Protein AF-A0A2Z2KTR7-F1 (afdb_monomer)

pLDDT: mean 70.65, std 11.34, range [47.28, 87.31]

Organism: NCBI:txid414771

Sequence (79 aa):
MQICRRVQIFTDDNRQETSEHEERKRRIIVSLYTPGADWMPEQGPGLKYTALFEPCLEQAVGLLKDIGMNLELLEDLTI

Secondary structure (DSSP, 8-state):
--EEEEEEEEEEEEEE-SSTT--PEEEEEEEEEEE-TT----SS----HHHHHHHHHHHHHHHHHHTT--HHHHHTT--

Radius of gyration: 17.16 Å; Cα contacts (8 Å, |Δi|>4): 72; chains: 1; bounding box: 41×25×38 Å

Foldseek 3Di:
DDKDKDKDKDFAQPDADPDPPDRGTDIDIDIDIDDDPVPDPPDDPPPPPCVVCVVVLVVVLVVCVVVPHDVVVSVVSPD

Structure (mmCIF, N/CA/C/O backbone):
data_AF-A0A2Z2KTR7-F1
#
_entry.id   AF-A0A2Z2KTR7-F1
#
loop_
_atom_site.group_PDB
_atom_site.id
_atom_site.type_symbol
_atom_site.label_atom_id
_atom_site.label_alt_id
_atom_site.label_comp_id
_atom_site.label_asym_id
_atom_site.label_entity_id
_atom_site.label_seq_id
_atom_site.pdbx_PDB_ins_code
_atom_site.Cartn_x
_atom_site.Cartn_y
_atom_site.Cartn_z
_atom_site.occupancy
_atom_site.B_iso_or_equiv
_atom_site.auth_seq_id
_atom_site.auth_comp_id
_atom_site.auth_asym_id
_atom_site.auth_atom_id
_atom_site.pdbx_PDB_model_num
ATOM 1 N N . MET A 1 1 ? 9.105 4.364 -20.760 1.00 59.22 1 MET A N 1
ATOM 2 C CA . MET A 1 1 ? 8.792 3.521 -19.589 1.00 59.22 1 MET A CA 1
ATOM 3 C C . MET A 1 1 ? 7.361 3.818 -19.180 1.00 59.22 1 MET A C 1
ATOM 5 O O . MET A 1 1 ? 7.108 4.879 -18.625 1.00 59.22 1 MET A O 1
ATOM 9 N N . GLN A 1 2 ? 6.413 2.968 -19.567 1.00 60.00 2 GLN A N 1
ATOM 10 C CA . GLN A 1 2 ? 5.009 3.174 -19.215 1.00 60.00 2 GLN A CA 1
ATOM 11 C C . GLN A 1 2 ? 4.778 2.627 -17.805 1.00 60.00 2 GLN A C 1
ATOM 13 O O . GLN A 1 2 ? 5.171 1.50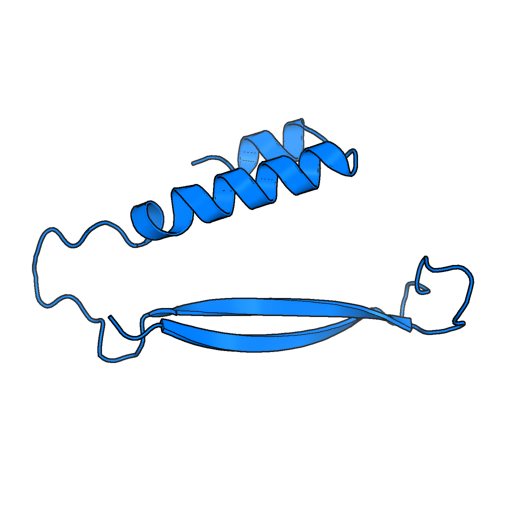1 -17.515 1.00 60.00 2 GLN A O 1
ATOM 18 N N . ILE A 1 3 ? 4.190 3.437 -16.925 1.00 69.44 3 ILE A N 1
ATOM 19 C CA . ILE A 1 3 ? 3.792 3.028 -15.574 1.00 69.44 3 ILE A CA 1
ATOM 20 C C . ILE A 1 3 ? 2.275 2.858 -15.590 1.00 69.44 3 ILE A C 1
ATOM 22 O O . ILE A 1 3 ? 1.540 3.794 -15.907 1.00 69.44 3 ILE A O 1
ATOM 26 N N . CYS A 1 4 ? 1.800 1.664 -15.254 1.00 72.38 4 CYS A N 1
ATOM 27 C CA . CYS A 1 4 ? 0.389 1.389 -15.047 1.00 72.38 4 CYS A CA 1
ATOM 28 C C . CYS A 1 4 ? 0.010 1.717 -13.603 1.00 72.38 4 CYS A C 1
ATOM 30 O O . CYS A 1 4 ? 0.651 1.250 -12.659 1.00 72.38 4 CYS A O 1
ATOM 32 N N . ARG A 1 5 ? -1.063 2.494 -13.431 1.00 81.75 5 ARG A N 1
ATOM 33 C CA . ARG A 1 5 ? -1.643 2.812 -12.125 1.00 81.75 5 ARG A CA 1
ATOM 34 C C . ARG A 1 5 ? -2.978 2.101 -11.965 1.00 81.75 5 ARG A C 1
ATOM 36 O O . ARG A 1 5 ? -3.881 2.290 -12.777 1.00 81.75 5 ARG A O 1
ATOM 43 N N . ARG A 1 6 ? -3.131 1.357 -10.873 1.00 78.44 6 ARG A N 1
ATOM 44 C CA . ARG A 1 6 ? -4.412 0.798 -10.435 1.00 78.44 6 ARG A CA 1
ATOM 45 C C . ARG A 1 6 ? -4.798 1.414 -9.099 1.00 78.44 6 ARG A C 1
ATOM 47 O O . ARG A 1 6 ? -4.018 1.381 -8.155 1.00 78.44 6 ARG A O 1
ATOM 54 N N . VAL A 1 7 ? -6.008 1.954 -9.017 1.00 79.12 7 VAL A N 1
ATOM 55 C CA . VAL A 1 7 ? -6.573 2.455 -7.759 1.00 79.12 7 VAL A CA 1
ATOM 56 C C . VAL A 1 7 ? -7.542 1.425 -7.217 1.00 79.12 7 VAL A C 1
ATOM 58 O O . VAL A 1 7 ? -8.410 0.947 -7.946 1.00 79.12 7 VAL A O 1
ATOM 61 N N . GLN A 1 8 ? -7.390 1.089 -5.945 1.00 84.62 8 GLN A N 1
ATOM 62 C CA . GLN A 1 8 ? -8.324 0.257 -5.206 1.00 84.62 8 GLN A CA 1
ATOM 63 C C . GLN A 1 8 ? -8.816 1.029 -3.991 1.00 84.62 8 GLN A C 1
ATOM 65 O O . GLN A 1 8 ? -8.047 1.711 -3.317 1.00 84.62 8 GLN A O 1
ATOM 70 N N . ILE A 1 9 ? -10.115 0.935 -3.736 1.00 84.75 9 ILE A N 1
ATOM 71 C CA . ILE A 1 9 ? -10.753 1.532 -2.570 1.00 84.75 9 ILE A CA 1
ATOM 72 C C . ILE A 1 9 ? -11.278 0.375 -1.739 1.00 84.75 9 ILE A C 1
ATOM 74 O O . ILE A 1 9 ? -12.105 -0.405 -2.209 1.00 84.75 9 ILE A O 1
ATOM 78 N N . PHE A 1 10 ? -10.776 0.266 -0.520 1.00 84.50 10 PHE A N 1
ATOM 79 C CA . PHE A 1 10 ? -11.248 -0.679 0.475 1.00 84.50 10 PHE A CA 1
ATOM 80 C C . PHE A 1 10 ? -12.114 0.071 1.476 1.00 84.50 10 PHE A C 1
ATOM 82 O O . PHE A 1 10 ? -11.795 1.196 1.859 1.00 84.50 10 PHE A O 1
ATOM 89 N N . THR A 1 11 ? -13.205 -0.554 1.898 1.00 87.31 11 THR A N 1
ATOM 90 C CA . THR A 1 11 ? -14.013 -0.065 3.014 1.00 87.31 11 THR A CA 1
ATOM 91 C C . THR A 1 11 ? -13.804 -1.025 4.169 1.00 87.31 11 THR A C 1
ATOM 93 O O . THR A 1 11 ? -13.928 -2.234 4.001 1.00 87.31 11 THR A O 1
ATOM 96 N N . ASP A 1 12 ? -13.412 -0.490 5.314 1.00 84.81 12 ASP A N 1
ATOM 97 C CA . ASP A 1 12 ? -13.282 -1.237 6.551 1.00 84.81 12 ASP A CA 1
ATOM 98 C C . ASP A 1 12 ? -14.568 -1.067 7.355 1.00 84.81 12 ASP A C 1
ATOM 100 O O . ASP A 1 12 ? -14.785 -0.059 8.031 1.00 84.81 12 ASP A O 1
ATOM 104 N N . ASP A 1 13 ? -15.436 -2.070 7.261 1.00 83.62 13 ASP A N 1
ATOM 105 C CA . ASP A 1 13 ? -16.743 -2.054 7.913 1.00 83.62 13 ASP A CA 1
ATOM 106 C C . ASP A 1 13 ? -16.657 -2.154 9.443 1.00 83.62 13 ASP A C 1
ATOM 108 O O . ASP A 1 13 ? -17.626 -1.832 10.140 1.00 83.62 13 ASP A O 1
ATOM 112 N N . ASN A 1 14 ? -15.504 -2.552 9.986 1.00 85.06 14 ASN A N 1
ATOM 113 C CA . ASN A 1 14 ? -15.307 -2.765 11.417 1.00 85.06 14 ASN A CA 1
ATOM 114 C C . ASN A 1 14 ? -14.825 -1.505 12.143 1.00 85.06 14 ASN A C 1
ATOM 116 O O . ASN A 1 14 ? -14.860 -1.459 13.373 1.00 85.06 14 ASN A O 1
ATOM 120 N N . ARG A 1 15 ? -14.368 -0.481 11.410 1.00 77.06 15 ARG A N 1
ATOM 121 C CA . ARG A 1 15 ? -13.816 0.750 11.988 1.00 77.06 15 ARG A CA 1
ATOM 122 C C . ARG A 1 15 ? -14.508 1.991 11.427 1.00 77.06 15 ARG A C 1
ATOM 124 O O . ARG A 1 15 ? -14.778 2.094 10.234 1.00 77.06 15 ARG A O 1
ATOM 131 N N . GLN A 1 16 ? -14.794 2.942 12.311 1.00 78.06 16 GLN A N 1
ATOM 132 C CA . GLN A 1 16 ? -15.274 4.275 11.942 1.00 78.06 16 GLN A CA 1
ATOM 133 C C . GLN A 1 16 ? -14.100 5.124 11.432 1.00 78.06 16 GLN A C 1
ATOM 135 O O . GLN A 1 16 ? -12.943 4.887 11.800 1.00 78.06 16 GLN A O 1
ATOM 140 N N . GLU A 1 17 ? -14.387 6.091 10.564 1.00 74.81 17 GLU A N 1
ATOM 141 C CA . GLU A 1 17 ? -13.431 7.133 10.196 1.00 74.81 17 GLU A CA 1
ATOM 142 C C . GLU A 1 17 ? -13.015 7.917 11.454 1.00 74.81 17 GLU A C 1
ATOM 144 O O . GLU A 1 17 ? -13.829 8.232 12.318 1.00 74.81 17 GLU A O 1
ATOM 149 N N . THR A 1 18 ? -11.717 8.187 11.596 1.00 69.44 18 THR A N 1
ATOM 150 C CA . THR A 1 18 ? -11.156 8.896 12.762 1.00 69.44 18 THR A CA 1
ATOM 151 C C . THR A 1 18 ? -11.339 10.411 12.688 1.00 69.44 18 THR A C 1
ATOM 153 O O . THR A 1 18 ? -11.023 11.106 13.647 1.00 69.44 18 THR A O 1
ATOM 156 N N . SER A 1 19 ? -11.811 10.943 11.558 1.00 67.94 19 SER A N 1
ATOM 157 C CA . SER A 1 19 ? -12.133 12.361 11.416 1.00 67.94 19 SER A CA 1
ATOM 158 C C . SER A 1 19 ? -13.442 12.688 12.130 1.00 67.94 19 SER A C 1
ATOM 160 O O . SER A 1 19 ? -14.465 12.069 11.850 1.00 67.94 19 SER A O 1
ATOM 162 N N . GLU A 1 20 ? -13.419 13.715 12.978 1.00 58.28 20 GLU A N 1
ATOM 163 C CA . GLU A 1 20 ? -14.501 14.138 13.886 1.00 58.28 20 GLU A CA 1
ATOM 164 C C . GLU A 1 20 ? -15.826 14.561 13.212 1.00 58.28 20 GLU A C 1
ATOM 166 O O . GLU A 1 20 ? -16.734 15.047 13.886 1.00 58.28 20 GLU A O 1
ATOM 171 N N . HIS A 1 21 ? -15.968 14.429 11.890 1.00 55.03 21 HIS A N 1
ATOM 172 C CA . HIS A 1 21 ? -17.070 15.035 11.136 1.00 55.03 21 HIS A CA 1
ATOM 173 C C . HIS A 1 21 ? -17.933 14.074 10.316 1.00 55.03 21 HIS A C 1
ATOM 175 O O . HIS A 1 21 ? -18.926 14.525 9.750 1.00 55.03 21 HIS A O 1
ATOM 181 N N . GLU A 1 22 ? -17.638 12.771 10.265 1.00 57.47 22 GLU A N 1
ATOM 182 C CA . GLU A 1 22 ? -18.468 11.832 9.500 1.00 57.47 22 GLU A CA 1
ATOM 183 C C . GLU A 1 22 ? -18.623 10.480 10.218 1.00 57.47 22 GLU A C 1
ATOM 185 O O . GLU A 1 22 ? -17.641 9.797 10.490 1.00 57.47 22 GLU A O 1
ATOM 190 N N . GLU A 1 23 ? -19.869 10.044 10.460 1.00 61.72 23 GLU A N 1
ATOM 191 C CA . GLU A 1 23 ? -20.217 8.667 10.873 1.00 61.72 23 GLU A CA 1
ATOM 192 C C . GLU A 1 23 ? -20.042 7.673 9.705 1.00 61.72 23 GLU A C 1
ATOM 194 O O . GLU A 1 23 ? -20.941 6.901 9.355 1.00 61.72 23 GLU A O 1
ATOM 199 N N . ARG A 1 24 ? -18.907 7.737 9.006 1.00 71.25 24 ARG A N 1
ATOM 200 C CA . ARG A 1 24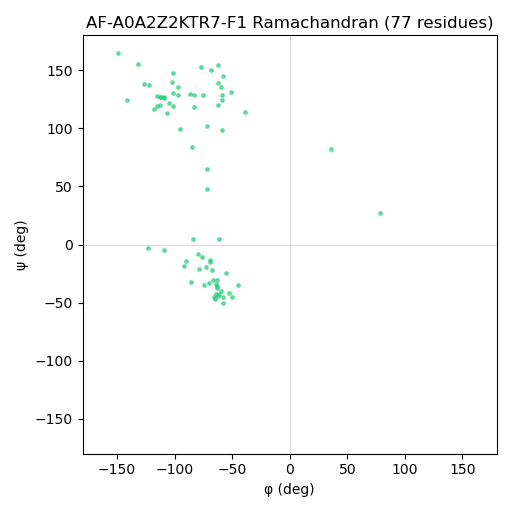 ? -18.629 6.896 7.842 1.00 71.25 24 ARG A CA 1
ATOM 201 C C . ARG A 1 24 ? -17.712 5.740 8.206 1.00 71.25 24 ARG A C 1
ATOM 203 O O . ARG A 1 24 ? -16.833 5.830 9.061 1.00 71.25 24 ARG A O 1
ATOM 210 N N . LYS A 1 25 ? -17.923 4.615 7.518 1.00 78.25 25 LYS A N 1
ATOM 211 C CA . LYS A 1 25 ? -16.995 3.481 7.555 1.00 78.25 25 LYS A CA 1
ATOM 212 C C . LYS A 1 25 ? -15.650 3.917 6.998 1.00 78.25 25 LYS A C 1
ATOM 214 O O . LYS A 1 25 ? -15.598 4.628 5.993 1.00 78.25 25 LYS A O 1
ATOM 219 N N . ARG A 1 26 ? -14.569 3.473 7.636 1.00 81.88 26 ARG A N 1
ATOM 220 C CA . ARG A 1 26 ? -13.218 3.877 7.261 1.00 81.88 26 ARG A CA 1
ATOM 221 C C . ARG A 1 26 ? -12.903 3.432 5.838 1.00 81.88 26 ARG A C 1
ATOM 223 O O . ARG A 1 26 ? -12.874 2.239 5.552 1.00 81.88 26 ARG A O 1
ATOM 230 N N . ARG A 1 27 ? -12.600 4.380 4.950 1.00 82.62 27 ARG A N 1
ATOM 231 C CA . ARG A 1 27 ? -12.138 4.070 3.590 1.00 82.62 27 ARG A CA 1
ATOM 232 C C . ARG A 1 27 ? -10.621 4.124 3.510 1.00 82.62 27 ARG A C 1
ATOM 234 O O . ARG A 1 27 ? -9.986 5.048 4.009 1.00 82.62 27 ARG A O 1
ATOM 241 N N . ILE A 1 28 ? -10.037 3.132 2.857 1.00 81.81 28 ILE A N 1
ATOM 242 C CA . ILE A 1 28 ? -8.603 3.031 2.603 1.00 81.81 28 ILE A CA 1
ATOM 243 C C . ILE A 1 28 ? -8.415 3.048 1.091 1.00 81.81 28 ILE A C 1
ATOM 245 O O . ILE A 1 28 ? -8.893 2.162 0.384 1.00 81.81 28 ILE A O 1
ATOM 249 N N . ILE A 1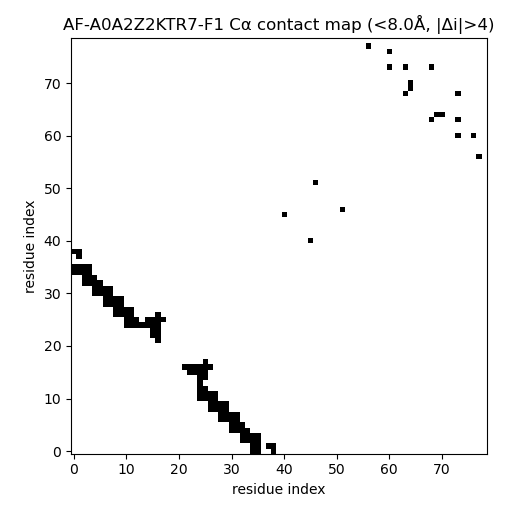 29 ? -7.729 4.069 0.586 1.00 82.94 29 ILE A N 1
ATOM 250 C CA . ILE A 1 29 ? -7.453 4.218 -0.843 1.00 82.94 29 ILE A CA 1
ATOM 251 C C . ILE A 1 29 ? -6.012 3.785 -1.089 1.00 82.94 29 ILE A C 1
ATOM 253 O O . ILE A 1 29 ? -5.080 4.384 -0.560 1.00 82.94 29 ILE A O 1
ATOM 257 N N . VAL A 1 30 ? -5.828 2.760 -1.917 1.00 82.88 30 VAL A N 1
ATOM 258 C CA . VAL A 1 30 ? -4.515 2.231 -2.296 1.00 82.88 30 VAL A CA 1
ATOM 259 C C . VAL A 1 30 ? -4.276 2.522 -3.774 1.00 82.88 30 VAL A C 1
ATOM 261 O O . VAL A 1 30 ? -5.099 2.192 -4.629 1.00 82.88 30 VAL A O 1
ATOM 264 N N . SER A 1 31 ? -3.143 3.150 -4.087 1.00 77.25 31 SER A N 1
ATOM 265 C CA . SER A 1 31 ? -2.669 3.324 -5.465 1.00 77.25 31 SER A CA 1
ATOM 266 C C . SER A 1 31 ? -1.487 2.391 -5.707 1.00 77.25 31 SER A C 1
ATOM 268 O O . SER A 1 31 ? -0.429 2.575 -5.115 1.00 77.25 31 SER A O 1
ATOM 270 N N . LEU A 1 32 ? -1.670 1.401 -6.577 1.00 77.56 32 LEU A N 1
ATOM 271 C CA . LEU A 1 32 ? -0.639 0.450 -6.985 1.00 77.56 32 LEU A CA 1
ATOM 272 C C . LEU A 1 32 ? -0.019 0.911 -8.305 1.00 77.56 32 LEU A C 1
ATOM 274 O O . LEU A 1 32 ? -0.743 1.170 -9.271 1.00 77.56 32 LEU A O 1
ATOM 278 N N . TYR A 1 33 ? 1.309 0.980 -8.345 1.00 76.38 33 TYR A N 1
ATOM 279 C CA . TYR A 1 33 ? 2.081 1.337 -9.532 1.00 76.38 33 TYR A CA 1
ATOM 280 C C . TYR A 1 33 ? 2.874 0.118 -10.000 1.00 76.38 33 TYR A C 1
ATOM 282 O O . TYR A 1 33 ? 3.583 -0.515 -9.220 1.00 76.38 33 TYR A O 1
ATOM 290 N N . THR A 1 34 ? 2.714 -0.228 -11.273 1.00 71.94 34 THR A N 1
ATOM 291 C CA . THR A 1 34 ? 3.330 -1.400 -11.913 1.00 71.94 34 THR A CA 1
ATOM 292 C C . THR A 1 34 ? 3.973 -0.985 -13.231 1.00 71.94 34 THR A C 1
ATOM 294 O O . THR A 1 34 ? 3.534 0.012 -13.818 1.00 71.94 34 THR A O 1
ATOM 297 N N . PRO A 1 35 ? 4.983 -1.709 -13.740 1.00 71.25 35 PRO A N 1
ATOM 298 C CA . PRO A 1 35 ? 5.376 -1.538 -15.127 1.00 71.25 35 PRO A CA 1
ATOM 299 C C . PRO A 1 35 ? 4.195 -1.808 -16.059 1.00 71.25 35 PRO A C 1
ATOM 301 O O . PRO A 1 35 ? 3.390 -2.699 -15.792 1.00 71.25 35 PRO A O 1
ATOM 304 N N . GLY A 1 36 ? 4.105 -1.079 -17.169 1.00 65.00 36 GLY A N 1
ATOM 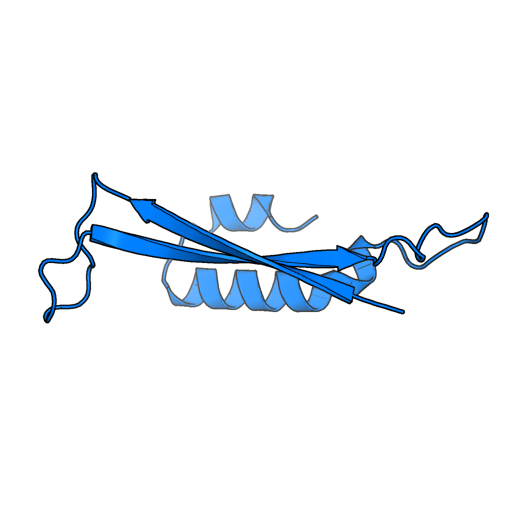305 C CA . GLY A 1 36 ? 3.237 -1.471 -18.280 1.00 65.00 36 GLY A CA 1
ATOM 306 C C . GLY A 1 36 ? 3.670 -2.809 -18.878 1.00 65.00 36 GLY A C 1
ATOM 307 O O . GLY A 1 36 ? 4.837 -3.168 -18.777 1.00 65.00 36 GLY A O 1
ATOM 308 N N . ALA A 1 37 ? 2.744 -3.539 -19.506 1.00 58.00 37 ALA A N 1
ATOM 309 C CA . ALA A 1 37 ? 3.005 -4.861 -20.093 1.00 58.00 37 ALA A CA 1
ATOM 310 C C . ALA A 1 37 ? 4.166 -4.870 -21.113 1.00 58.00 37 ALA A C 1
ATOM 312 O O . ALA A 1 37 ? 4.829 -5.887 -21.282 1.00 58.00 37 ALA A O 1
ATOM 313 N N . ASP A 1 38 ? 4.457 -3.718 -21.721 1.00 57.22 38 ASP A N 1
ATOM 314 C CA . ASP A 1 38 ? 5.560 -3.516 -22.669 1.00 57.22 38 ASP A CA 1
ATOM 315 C C . ASP A 1 38 ? 6.933 -3.414 -21.975 1.00 57.22 38 ASP A C 1
ATOM 317 O O . ASP A 1 38 ? 7.981 -3.437 -22.618 1.00 57.22 38 ASP A O 1
ATOM 321 N N . TRP A 1 39 ? 6.951 -3.303 -20.644 1.00 53.00 39 TRP A N 1
ATOM 322 C CA . TRP A 1 39 ? 8.114 -3.608 -19.825 1.00 53.00 39 TRP A CA 1
ATOM 323 C C . TRP A 1 39 ? 8.082 -5.113 -19.560 1.00 53.00 39 TRP A C 1
ATOM 325 O O . TRP A 1 39 ? 7.673 -5.592 -18.504 1.00 53.00 39 TRP A O 1
ATOM 335 N N . MET A 1 40 ? 8.611 -5.872 -20.504 1.00 50.38 40 MET A N 1
ATOM 336 C CA . MET A 1 40 ? 9.422 -7.035 -20.172 1.00 50.38 40 MET A CA 1
ATOM 337 C C . MET A 1 40 ? 10.831 -6.681 -20.639 1.00 50.38 40 MET A C 1
ATOM 339 O O . MET A 1 40 ? 10.995 -6.376 -21.819 1.00 50.38 40 MET A O 1
ATOM 343 N N . PRO A 1 41 ? 11.856 -6.641 -19.767 1.00 51.31 41 PRO A N 1
ATOM 344 C CA . PRO A 1 41 ? 13.203 -6.451 -20.257 1.00 51.31 41 PRO A CA 1
ATOM 345 C C . PRO A 1 41 ? 13.586 -7.761 -20.939 1.00 51.31 41 PRO A C 1
ATOM 347 O O . PRO A 1 41 ? 13.886 -8.753 -20.271 1.00 51.31 41 PRO A O 1
ATOM 350 N N . GLU A 1 42 ? 13.544 -7.780 -22.269 1.00 54.03 42 GLU A N 1
ATOM 351 C CA . GLU A 1 42 ? 14.311 -8.754 -23.030 1.00 54.03 42 GLU A CA 1
ATOM 352 C C . GLU A 1 42 ? 15.781 -8.549 -22.654 1.00 54.03 42 GLU A C 1
ATOM 354 O O . GLU A 1 42 ? 16.419 -7.592 -23.073 1.00 54.03 42 GLU A O 1
ATOM 359 N N . GLN A 1 43 ? 16.259 -9.387 -21.735 1.00 51.12 43 GLN A N 1
ATOM 360 C CA . GLN A 1 43 ? 17.663 -9.620 -21.399 1.00 51.12 43 GLN A CA 1
ATOM 361 C C . GLN A 1 43 ? 18.583 -8.384 -21.456 1.00 51.12 43 GLN A C 1
ATOM 363 O O . GLN A 1 43 ? 19.361 -8.187 -22.384 1.00 51.12 43 GLN A O 1
ATOM 368 N N . GLY A 1 44 ? 18.572 -7.590 -20.392 1.00 47.28 44 GLY A N 1
ATOM 369 C CA . GLY A 1 44 ? 19.627 -6.622 -20.092 1.00 47.28 44 GLY A CA 1
ATOM 370 C C . GLY A 1 44 ? 19.750 -6.463 -18.579 1.00 47.28 44 GLY A C 1
ATOM 371 O O . GLY A 1 44 ? 18.825 -6.873 -17.871 1.00 47.28 44 GLY A O 1
ATOM 372 N N . PRO A 1 45 ? 20.841 -5.877 -18.044 1.00 48.34 45 PRO A N 1
ATOM 373 C CA . PRO A 1 45 ? 20.940 -5.519 -16.633 1.00 48.34 45 PRO A CA 1
ATOM 374 C C . PRO A 1 45 ? 20.017 -4.317 -16.393 1.00 48.34 45 PRO A C 1
ATOM 376 O O . PRO A 1 45 ? 20.457 -3.195 -16.161 1.00 48.34 45 PRO A O 1
ATOM 379 N N . GLY A 1 46 ? 18.713 -4.535 -16.560 1.00 49.88 46 GLY A N 1
ATOM 380 C CA . GLY A 1 46 ? 17.685 -3.557 -16.288 1.00 49.88 46 GLY A CA 1
ATOM 381 C C . GLY A 1 46 ? 17.823 -3.175 -14.830 1.00 49.88 46 GLY A C 1
ATOM 382 O O . GLY A 1 46 ? 17.907 -4.060 -13.974 1.00 49.88 46 GLY A O 1
ATOM 383 N N . LEU A 1 47 ? 17.896 -1.868 -14.565 1.00 53.66 47 LEU A N 1
ATOM 384 C CA . LEU A 1 47 ? 17.757 -1.321 -13.221 1.00 53.66 47 LEU A CA 1
ATOM 385 C C . LEU A 1 47 ? 16.668 -2.120 -12.516 1.00 53.66 47 LEU A C 1
ATOM 387 O O . LEU A 1 47 ? 15.523 -2.153 -12.979 1.00 53.66 47 LEU A O 1
ATOM 391 N N . LYS A 1 48 ? 17.071 -2.856 -11.471 1.00 57.88 48 LYS A N 1
ATOM 392 C CA . LYS A 1 48 ? 16.154 -3.718 -10.732 1.00 57.88 48 LYS A CA 1
ATOM 393 C C . LYS A 1 48 ? 14.963 -2.849 -10.373 1.00 57.88 48 LYS A C 1
ATOM 395 O O . LYS A 1 48 ? 15.155 -1.736 -9.899 1.00 57.88 48 LYS A O 1
ATOM 400 N N . TYR A 1 49 ? 13.757 -3.340 -10.640 1.00 55.12 49 TYR A N 1
ATOM 401 C CA . TYR A 1 49 ? 12.511 -2.610 -10.409 1.00 55.12 49 TYR A CA 1
ATOM 402 C C . TYR A 1 49 ? 12.502 -1.916 -9.033 1.00 55.12 49 TYR A C 1
ATOM 404 O O . TYR A 1 49 ? 12.068 -0.780 -8.923 1.00 55.12 49 TYR A O 1
ATOM 412 N N . THR A 1 50 ? 1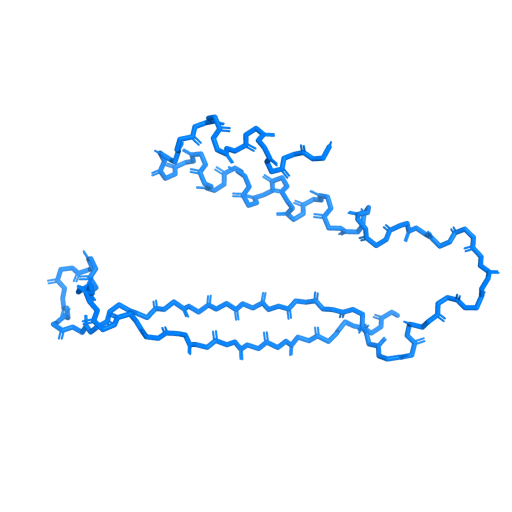3.120 -2.540 -8.027 1.00 56.88 50 THR A N 1
ATOM 413 C CA . THR A 1 50 ? 13.392 -2.002 -6.686 1.00 56.88 50 THR A CA 1
ATOM 414 C C . THR A 1 50 ? 14.116 -0.647 -6.652 1.00 56.88 50 THR A C 1
ATOM 416 O O . THR A 1 50 ? 13.702 0.225 -5.899 1.00 56.88 50 THR A O 1
ATOM 419 N N . ALA A 1 51 ? 15.130 -0.417 -7.491 1.00 61.44 51 ALA A N 1
ATOM 420 C CA . ALA A 1 51 ? 15.915 0.823 -7.521 1.00 61.44 51 ALA A CA 1
ATOM 421 C C . ALA A 1 51 ? 15.110 2.046 -8.000 1.00 61.44 51 ALA A C 1
ATOM 423 O O . ALA A 1 51 ? 15.462 3.181 -7.698 1.00 61.44 51 ALA A O 1
ATOM 424 N N . LEU A 1 52 ? 14.012 1.840 -8.740 1.00 60.59 52 LEU A N 1
ATOM 425 C CA . LEU A 1 52 ? 13.133 2.943 -9.145 1.00 60.59 52 LEU A CA 1
ATOM 426 C C . LEU A 1 52 ? 12.183 3.394 -8.029 1.00 60.59 52 LEU A C 1
ATOM 428 O O . LEU A 1 52 ? 11.677 4.512 -8.090 1.00 60.59 52 LEU A O 1
ATOM 432 N N . PHE A 1 53 ? 11.922 2.538 -7.037 1.00 67.94 53 PHE A N 1
ATOM 433 C CA . PHE A 1 53 ? 10.976 2.811 -5.948 1.00 67.94 53 PHE A CA 1
ATOM 434 C C . PHE A 1 53 ? 11.651 3.047 -4.602 1.00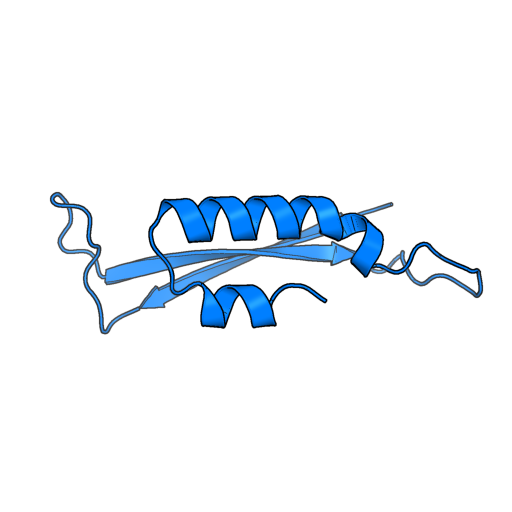 67.94 53 PHE A C 1
ATOM 436 O O . PHE A 1 53 ? 10.961 3.416 -3.657 1.00 67.94 53 PHE A O 1
ATOM 443 N N . GLU A 1 54 ? 12.970 2.895 -4.517 1.00 71.50 54 GLU A N 1
ATOM 444 C CA . GLU A 1 54 ? 13.766 3.214 -3.329 1.00 71.50 54 GLU A CA 1
ATOM 445 C C . GLU A 1 54 ? 13.470 4.634 -2.794 1.00 71.50 54 GLU A C 1
ATOM 447 O O . GLU A 1 54 ? 13.119 4.748 -1.618 1.00 71.50 54 GLU A O 1
ATOM 452 N N . PRO A 1 55 ? 13.378 5.695 -3.631 1.00 74.56 55 PRO A N 1
ATOM 453 C CA . PRO A 1 55 ? 13.005 7.026 -3.136 1.00 74.56 55 PRO A CA 1
ATOM 454 C C . PRO A 1 55 ? 11.561 7.111 -2.611 1.00 74.56 55 PRO A C 1
ATOM 456 O O . PRO A 1 55 ? 11.253 7.895 -1.713 1.00 74.56 55 PRO A O 1
ATOM 459 N N . CYS A 1 56 ? 10.643 6.318 -3.174 1.00 74.25 56 CYS A N 1
ATOM 460 C CA . CYS A 1 56 ? 9.253 6.264 -2.719 1.00 74.25 56 CYS A CA 1
ATOM 461 C C . CYS A 1 56 ? 9.121 5.502 -1.396 1.00 74.25 56 CYS A C 1
ATOM 463 O O . CYS A 1 56 ? 8.284 5.862 -0.569 1.00 74.25 56 CYS A O 1
ATOM 465 N N . LEU A 1 57 ? 9.939 4.464 -1.199 1.00 75.56 57 LEU A N 1
ATOM 466 C CA . LEU A 1 57 ? 10.013 3.701 0.041 1.00 75.56 57 LEU A CA 1
ATOM 467 C C . LEU A 1 57 ? 10.530 4.581 1.181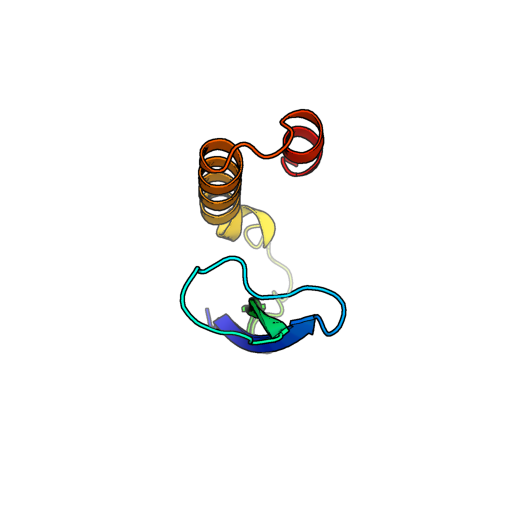 1.00 75.56 57 LEU A C 1
ATOM 4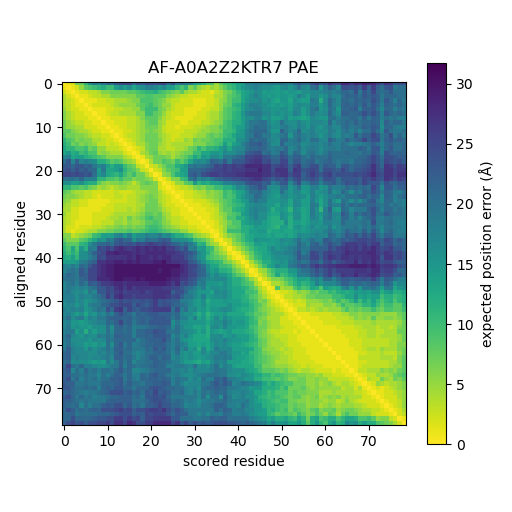69 O O . LEU A 1 57 ? 9.897 4.635 2.231 1.00 75.56 57 LEU A O 1
ATOM 473 N N . GLU A 1 58 ? 11.605 5.337 0.955 1.00 80.12 58 GLU A N 1
ATOM 474 C CA . GLU A 1 58 ? 12.144 6.284 1.940 1.00 80.12 58 GLU A CA 1
ATOM 475 C C . GLU A 1 58 ? 11.106 7.332 2.366 1.00 80.12 58 GLU A C 1
ATOM 477 O O . GLU A 1 58 ? 10.912 7.570 3.561 1.00 80.12 58 GLU A O 1
ATOM 482 N N . GLN A 1 59 ? 10.382 7.918 1.405 1.00 77.38 59 GLN A N 1
ATOM 483 C CA . GLN A 1 59 ? 9.309 8.873 1.704 1.00 77.38 59 GLN A CA 1
ATOM 484 C C . GLN A 1 59 ? 8.159 8.232 2.484 1.00 77.38 59 GLN A C 1
ATOM 486 O O . GLN A 1 59 ? 7.658 8.828 3.438 1.00 77.38 59 GLN A O 1
ATOM 491 N N . ALA A 1 60 ? 7.741 7.020 2.108 1.00 78.19 60 ALA A N 1
ATOM 492 C CA . ALA A 1 60 ? 6.693 6.299 2.820 1.00 78.19 60 ALA A CA 1
ATOM 493 C C . ALA A 1 60 ? 7.112 5.990 4.264 1.00 78.19 60 ALA A C 1
ATOM 495 O O . ALA A 1 60 ? 6.336 6.232 5.185 1.00 78.19 60 ALA A O 1
ATOM 496 N N . VAL A 1 61 ? 8.347 5.530 4.481 1.00 80.56 61 VAL A N 1
ATOM 497 C CA . VAL A 1 61 ? 8.896 5.282 5.821 1.00 80.56 61 VAL A CA 1
ATOM 498 C C . VAL A 1 61 ? 8.944 6.574 6.641 1.00 80.56 61 VAL A C 1
ATOM 500 O O . VAL A 1 61 ? 8.547 6.554 7.802 1.00 80.56 61 VAL A O 1
ATOM 503 N N . GLY A 1 62 ? 9.363 7.701 6.055 1.00 81.12 62 GLY A N 1
ATOM 504 C CA . GLY A 1 62 ? 9.355 9.006 6.728 1.00 81.12 62 GLY A CA 1
ATOM 505 C C . GLY A 1 62 ? 7.959 9.415 7.207 1.00 81.12 62 GLY A C 1
ATOM 506 O O . GLY A 1 62 ? 7.767 9.687 8.388 1.00 81.12 62 GLY A O 1
ATOM 507 N N . LEU A 1 63 ? 6.960 9.338 6.324 1.00 79.75 63 LEU A N 1
ATOM 508 C CA . LEU A 1 63 ? 5.566 9.638 6.670 1.00 79.75 63 LEU A CA 1
ATOM 509 C C . LEU A 1 63 ? 5.029 8.725 7.778 1.00 79.75 63 LEU A C 1
ATOM 511 O O . LEU A 1 63 ? 4.302 9.173 8.661 1.00 79.75 63 LEU A O 1
ATOM 515 N N . LEU A 1 64 ? 5.383 7.440 7.740 1.00 78.81 64 LEU A N 1
ATOM 516 C CA . LEU A 1 64 ? 4.964 6.465 8.743 1.00 78.81 64 LEU A CA 1
ATOM 517 C C . LEU A 1 64 ? 5.636 6.705 10.109 1.00 78.81 64 LEU A C 1
ATOM 519 O O . LEU A 1 64 ? 5.000 6.494 11.144 1.00 78.81 64 LEU A O 1
ATOM 523 N N . LYS A 1 65 ? 6.883 7.192 10.133 1.00 82.50 65 LYS A N 1
ATOM 524 C CA . LYS A 1 65 ? 7.544 7.652 11.36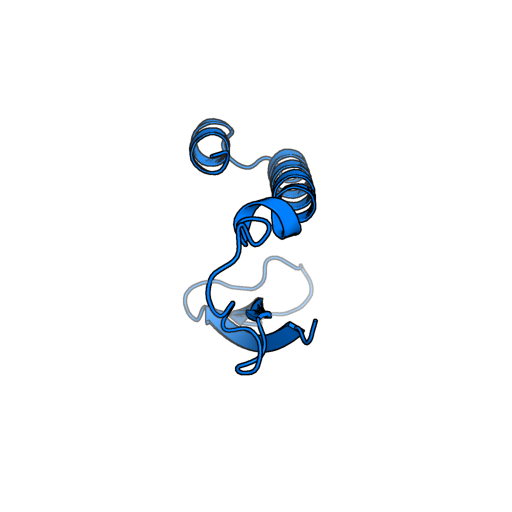8 1.00 82.50 65 LYS A CA 1
ATOM 525 C C . LYS A 1 65 ? 6.847 8.879 11.946 1.00 82.50 65 LYS A C 1
ATOM 527 O O . LYS A 1 65 ? 6.567 8.899 13.141 1.00 82.50 65 LYS A O 1
ATOM 532 N N . ASP A 1 66 ? 6.516 9.856 11.105 1.00 80.81 66 ASP A N 1
ATOM 533 C CA . ASP A 1 66 ? 5.896 11.115 11.534 1.00 80.81 66 ASP A CA 1
ATOM 534 C C . ASP A 1 66 ? 4.513 10.910 12.174 1.00 80.81 66 ASP A C 1
ATOM 536 O O . ASP A 1 66 ? 4.133 11.644 13.086 1.00 80.81 66 ASP A O 1
ATOM 540 N N . ILE A 1 67 ? 3.769 9.879 11.755 1.00 82.06 67 ILE A N 1
ATOM 541 C CA . ILE A 1 67 ? 2.482 9.505 12.370 1.00 82.06 67 ILE A CA 1
ATOM 542 C C . ILE A 1 67 ? 2.628 8.604 13.611 1.00 82.06 67 ILE A C 1
ATOM 544 O O . ILE A 1 67 ? 1.622 8.144 14.151 1.00 82.06 67 ILE A O 1
ATOM 548 N N . GLY A 1 68 ? 3.858 8.334 14.061 1.00 80.38 68 GLY A N 1
ATOM 549 C CA . GLY A 1 68 ? 4.144 7.565 15.274 1.00 80.38 68 GLY A CA 1
ATOM 550 C C . GLY A 1 68 ? 4.005 6.049 15.122 1.00 80.38 68 GLY A C 1
ATOM 551 O O . GLY A 1 68 ? 3.689 5.366 16.098 1.00 80.38 68 GLY A O 1
ATOM 552 N N . MET A 1 69 ? 4.193 5.501 13.916 1.00 79.56 69 MET A N 1
ATOM 553 C CA . MET A 1 69 ? 4.144 4.052 13.706 1.00 79.56 69 MET A CA 1
ATOM 554 C C . MET A 1 69 ? 5.340 3.348 14.373 1.00 79.56 69 MET A C 1
ATOM 556 O O . MET A 1 69 ? 6.416 3.930 14.508 1.00 79.56 69 MET A O 1
ATOM 560 N N . ASN A 1 70 ? 5.157 2.091 14.801 1.00 81.56 70 ASN A N 1
ATOM 561 C CA . ASN A 1 70 ? 6.213 1.328 15.473 1.00 81.56 70 ASN A CA 1
ATOM 562 C C . ASN A 1 70 ? 7.455 1.206 14.570 1.00 81.56 70 ASN A C 1
ATOM 564 O O . ASN A 1 70 ? 7.365 0.713 13.446 1.00 81.56 70 ASN A O 1
ATOM 568 N N . LEU A 1 71 ? 8.599 1.648 15.093 1.00 74.12 71 LEU A N 1
ATOM 569 C CA . LEU A 1 71 ? 9.888 1.656 14.410 1.00 74.12 71 LEU A CA 1
ATOM 570 C C . LEU A 1 71 ? 10.385 0.244 14.078 1.00 74.12 71 LEU A C 1
ATOM 572 O O . LEU A 1 71 ? 10.942 0.059 13.004 1.00 74.12 71 LEU A O 1
ATOM 576 N N . GLU A 1 72 ? 10.098 -0.753 14.918 1.00 78.12 72 GLU A N 1
ATOM 577 C CA . GLU A 1 72 ? 10.474 -2.153 14.661 1.00 78.12 72 GLU A CA 1
ATOM 578 C C . GLU A 1 72 ? 9.779 -2.694 13.399 1.00 78.12 72 GLU A C 1
ATOM 580 O O . GLU A 1 72 ? 10.390 -3.370 12.583 1.00 78.12 72 GLU A O 1
ATOM 585 N N . LEU A 1 73 ? 8.515 -2.310 13.170 1.00 71.06 73 LEU A N 1
ATOM 586 C CA . LEU A 1 73 ? 7.772 -2.679 11.955 1.00 71.06 73 LEU A CA 1
ATOM 587 C C . LEU A 1 73 ? 8.250 -1.920 10.708 1.00 71.06 73 LEU A C 1
ATOM 589 O O . LEU A 1 73 ? 7.939 -2.316 9.586 1.00 71.06 73 LEU A O 1
ATOM 593 N N . LEU A 1 74 ? 8.941 -0.795 10.895 1.00 71.31 74 LEU A N 1
ATOM 594 C CA . LEU A 1 74 ? 9.500 0.010 9.813 1.00 71.31 74 LEU A CA 1
ATOM 595 C C . LEU A 1 74 ? 10.878 -0.484 9.378 1.00 71.31 74 LEU A C 1
ATOM 597 O O . LEU A 1 74 ? 11.205 -0.366 8.201 1.00 71.31 74 LEU A O 1
ATOM 601 N N . GLU A 1 75 ? 11.662 -1.035 10.303 1.00 73.00 75 GLU A N 1
ATOM 602 C CA . GLU A 1 75 ? 12.967 -1.639 10.014 1.00 73.00 75 GLU A CA 1
ATOM 603 C C . GLU A 1 75 ? 12.833 -2.850 9.080 1.00 73.00 75 GLU A C 1
ATOM 605 O O . GLU A 1 75 ? 13.624 -2.992 8.149 1.00 73.00 75 GLU A O 1
ATOM 610 N N . ASP A 1 76 ? 11.758 -3.630 9.228 1.00 71.69 76 ASP A N 1
ATOM 611 C CA . ASP A 1 76 ? 11.433 -4.764 8.352 1.00 71.69 76 ASP A CA 1
ATOM 612 C C . ASP A 1 76 ? 11.011 -4.356 6.919 1.00 71.69 76 ASP A C 1
ATOM 614 O O . ASP A 1 76 ? 10.917 -5.208 6.032 1.00 71.69 76 ASP A O 1
ATOM 618 N N . LEU A 1 77 ? 10.721 -3.070 6.668 1.00 63.12 77 LEU A N 1
ATOM 619 C CA . LEU A 1 77 ? 10.321 -2.559 5.344 1.00 63.12 77 LEU A CA 1
ATOM 620 C C . LEU A 1 77 ? 11.500 -2.068 4.496 1.00 63.12 77 LEU A C 1
ATOM 622 O O . LEU A 1 77 ? 11.357 -1.923 3.280 1.00 63.12 77 LEU A O 1
ATOM 626 N N . THR A 1 78 ? 12.640 -1.787 5.119 1.00 55.94 78 THR A N 1
ATOM 627 C CA . THR A 1 78 ? 13.886 -1.433 4.433 1.00 55.94 78 THR A CA 1
ATOM 628 C C . THR A 1 78 ? 14.609 -2.709 3.996 1.00 55.94 78 THR A C 1
ATOM 630 O O . THR A 1 78 ? 14.938 -3.543 4.831 1.00 55.94 78 THR A O 1
ATOM 633 N N . ILE A 1 79 ? 14.792 -2.878 2.678 1.00 54.12 79 ILE A N 1
ATOM 634 C CA . ILE A 1 79 ? 15.466 -4.036 2.050 1.00 54.12 79 ILE A CA 1
ATOM 635 C C . ILE A 1 79 ? 16.955 -4.060 2.404 1.00 54.12 79 ILE A C 1
ATOM 637 O O . ILE A 1 79 ? 17.581 -2.980 2.328 1.00 54.12 79 ILE A O 1
#

Solvent-accessible surface area (backbone atoms only — not comparable to full-atom values): 5146 Å² total; per-residue (Å²): 136,60,72,39,78,46,79,47,78,46,74,39,86,89,41,68,41,88,57,99,83,51,103,39,61,24,71,47,78,46,78,48,79,41,72,27,86,85,65,61,82,79,85,64,93,62,77,53,74,65,72,78,42,47,70,57,50,53,52,51,53,51,54,42,50,76,75,66,49,65,62,74,71,51,58,77,71,59,130

Mean predicted aligned error: 13.98 Å